Protein 6HLV (pdb70)

Sequence (168 aa):
SLPVIAAPSMWTRPQIKDFKEKIQQDADSVITVGRGEVVTVRVPTHEEGSYLFWEFATDNYDIGFGVYFEWTPLLDEIVPVYRRDCHEEVYAGSHQYPGRGVYLLKFDNSYSLWRSKSVYYRVYYTRPPPECINDALQAVDSQEVRDYCEKKGWIVNITSQVQTERNI

Nearest PDB structures (foldseek):
  6hlt-assembly2_C  TM=9.756E-01  e=1.408E-23  Homo sapiens
  6q68-assembly1_C  TM=9.833E-01  e=7.854E-23  Bos taurus
  6q67-assembly1_A  TM=9.758E-01  e=6.650E-23  Sus scrofa
  6hmv-assembly1_A  TM=9.798E-01  e=1.036E-22  Homo sapiens
  6hlw-assembly2_C  TM=9.815E-01  e=2.069E-21  Homo sapiens

InterPro domains:
  IPR000582 Acyl-CoA-binding protein, ACBP [PF00887] (85-165)
  IPR000582 Acyl-CoA-binding protein, ACBP [PS51228] (83-174)
  IPR009038 GOLD domain [PF13897] (397-527)
  IPR009038 GOLD domain [PS50866] (384-526)
  IPR014352 FERM/acyl-CoA-binding protein superfamily [G3DSA:1.20.80.10] (82-192)
  IPR022408 Acyl-CoA-binding protein, ACBP, conserved site [PS00880] (104-122)
  IPR035984 Acyl-CoA binding protein superfamily [SSF47027] (83-170)
  IPR036598 GOLD domain superfamily [SSF101576] (390-527)
  IPR052269 Golgi apparatus maintenance and PI4KB interaction protein [PTHR22973] (64-528)

Foldseek 3Di:
DDFDFDAKWKDWDQDPVVLCVVLVVPVVLKDKADALGKDKDKDAWDFAFKKKKKKKAWADAWWWKFKWWPPVVDIDGRGPTDIDHRNRTMMMIMTGHSGTTIMIIMTGNNVGHDDMIMMRMDMDMDD/DDVVVVVVVCVPPNDPVSVVVCVVVVNDDDCVVVDDDDDDD

Organism: Homo sapiens (NCBI:txid9606)

Solvent-accessible surface area: 8856 Å² total; per-residue (Å²): 167,157,82,145,64,44,90,35,28,107,30,60,16,99,67,23,84,93,8,26,113,105,9,93,146,61,77,109,6,42,25,77,0,13,144,20,31,27,2,2,0,52,0,45,67,17,99,128,26,9,22,0,0,4,1,4,0,1,56,114,83,22,0,2,5,0,0,53,0,42,74,117,161,137,91,46,109,10,2,76,52,157,126,44,63,0,48,112,68,0,56,3,0,1,2,60,3,20,5,143,0,25,0,6,2,44,2,27,0,62,82,9,123,190,130,59,9,38,0,13,4,9,0,3,40,3,180,113,78,38,70,77,15,15,102,42,1,72,90,90,16,26,48,125,37,0,46,110,7,72,164,116,22,64,2,33,56,2,9,88,114,25,123,85,68,119,80,166

Radius of gyration: 15.26 Å; Cα contacts (8 Å, |Δi|>4): 385; chains: 2; bounding box: 26×45×38 Å

B-factor: mean 51.98, std 13.62, range [27.15, 104.85]

Secondary structure (DSSP, 8-state):
-PPPPPPPEEEEES-HHHHHHHHTTSGGGEEEEPTT-EEEEEEEEE-TT-EEEEEEEESSS-EEEEEEEEE---EEEEEEEEEE-TTTSEEEEEEE--SSEEEEEEEE-TT-SS--EEEEEEEEEE-/--HHHHHHHHHHH--HHHHHHHHHTTSEEE-GGG-EEEEE-

Structure (mmCIF, N/CA/C/O backbone):
data_6HLV
#
_entry.id   6HLV
#
_cell.length_a   90.656
_cell.length_b   53.787
_cell.length_c   62.813
_cell.angle_alpha   90.00
_cell.angle_beta   107.64
_cell.angle_gamma   90.00
#
_symmetry.space_group_name_H-M   'C 1 2 1'
#
loop_
_entity.id
_entity.type
_entity.pdbx_description
1 polymer 'Golgi resident protein GCP60'
2 polymer '3A protein'
#
loop_
_atom_site.group_PDB
_atom_site.id
_atom_site.type_symbol
_atom_site.label_atom_id
_atom_site.label_alt_id
_atom_site.label_comp_id
_atom_site.label_asym_id
_atom_site.label_entity_id
_atom_site.label_seq_id
_atom_site.pdbx_PDB_ins_code
_atom_site.Cartn_x
_atom_site.Cartn_y
_atom_site.Cartn_z
_atom_site.occupancy
_atom_site.B_iso_or_equiv
_atom_site.auth_seq_id
_atom_site.auth_comp_id
_atom_site.auth_asym_id
_atom_site.auth_atom_id
_atom_site.pdbx_PDB_model_num
ATOM 1 N N . SER A 1 3 ? -23.629 -20.025 4.683 1.00 75.60 365 SER A N 1
ATOM 2 C CA . SER A 1 3 ? -24.172 -18.684 4.503 1.00 77.74 365 SER A CA 1
ATOM 3 C C . SER A 1 3 ? -23.062 -17.670 4.259 1.00 74.27 365 SER A C 1
ATOM 4 O O . SER A 1 3 ? -21.890 -17.951 4.510 1.00 81.59 365 SER A O 1
ATOM 7 N N . LEU A 1 4 ? -23.433 -16.492 3.766 1.00 67.23 366 LEU A N 1
ATOM 8 C CA . LEU A 1 4 ? -22.471 -15.413 3.582 1.00 69.01 366 LEU A CA 1
ATOM 9 C C . LEU A 1 4 ? -22.145 -14.790 4.935 1.00 74.82 366 LEU A C 1
ATOM 10 O O . LEU A 1 4 ? -22.991 -14.783 5.830 1.00 70.10 366 LEU A O 1
ATOM 15 N N . PRO A 1 5 ? -20.917 -14.266 5.091 1.00 76.80 367 PRO A N 1
ATOM 16 C CA . PRO A 1 5 ? -20.510 -13.672 6.370 1.00 74.82 367 PRO A CA 1
ATOM 17 C C . PRO A 1 5 ? -21.450 -12.576 6.855 1.00 82.22 367 PRO A C 1
ATOM 18 O O . PRO A 1 5 ? -21.799 -11.682 6.084 1.00 82.21 367 PRO A O 1
ATOM 22 N N . VAL A 1 6 ? -21.860 -12.653 8.116 1.00 89.00 368 VAL A N 1
ATOM 23 C CA . VAL A 1 6 ? -22.579 -11.550 8.736 1.00 87.41 368 VAL A CA 1
ATOM 24 C C . VAL A 1 6 ? -21.566 -10.479 9.109 1.00 81.64 368 VAL A C 1
ATOM 25 O O . VAL A 1 6 ? -20.549 -10.763 9.742 1.00 78.61 3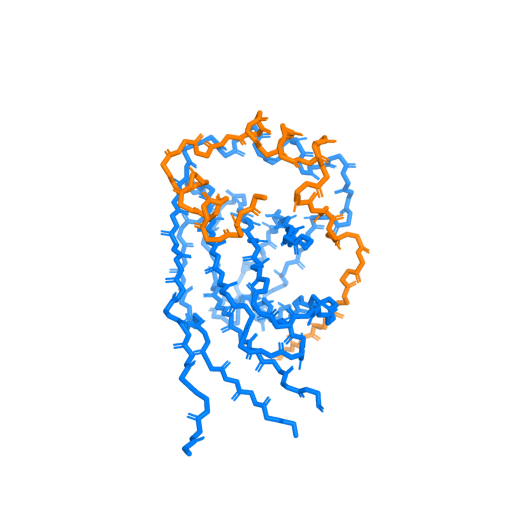68 VAL A O 1
ATOM 29 N N . ILE A 1 7 ? -21.841 -9.251 8.687 1.00 76.15 369 ILE A N 1
ATOM 30 C CA . ILE A 1 7 ? -20.951 -8.130 8.943 1.00 60.35 369 ILE A CA 1
ATOM 31 C C . ILE A 1 7 ? -21.461 -7.341 10.139 1.00 57.20 369 ILE A C 1
ATOM 32 O O . ILE A 1 7 ? -22.659 -7.095 10.267 1.00 59.94 369 ILE A O 1
ATOM 37 N N . ALA A 1 8 ? -20.543 -6.961 11.020 1.00 53.09 370 ALA A N 1
ATOM 38 C CA . ALA A 1 8 ? -20.902 -6.260 12.245 1.00 47.77 370 ALA A CA 1
ATOM 39 C C . ALA A 1 8 ? -21.306 -4.822 11.951 1.00 46.68 370 ALA A C 1
ATOM 40 O O . ALA A 1 8 ? -20.777 -4.194 11.037 1.00 47.74 370 ALA A O 1
ATOM 42 N N . ALA A 1 9 ? -22.250 -4.308 12.729 1.00 47.26 371 ALA A N 1
ATOM 43 C CA . ALA A 1 9 ? -22.663 -2.919 12.603 1.00 50.18 371 ALA A CA 1
ATOM 44 C C . ALA A 1 9 ? -21.534 -2.005 13.068 1.00 52.86 371 ALA A C 1
ATOM 45 O O . ALA A 1 9 ? -20.901 -2.274 14.087 1.00 50.48 371 ALA A O 1
ATOM 47 N N . PRO A 1 10 ? -21.272 -0.920 12.323 1.00 56.37 372 PRO A N 1
ATOM 48 C CA . PRO A 1 10 ? -20.205 -0.014 12.753 1.00 45.54 372 PRO A CA 1
ATOM 49 C C . PRO A 1 10 ? -20.613 0.829 13.953 1.00 53.44 372 PRO A C 1
ATOM 50 O O . PRO A 1 10 ? -21.806 0.994 14.211 1.00 53.45 372 PRO A O 1
ATOM 54 N N . SER A 1 11 ? -19.626 1.348 14.675 1.00 48.15 373 SER A N 1
ATOM 55 C CA . SER A 1 11 ? -19.872 2.286 15.760 1.00 42.83 373 SER A CA 1
ATOM 56 C C . SER A 1 11 ? -19.382 3.657 15.334 1.00 38.91 373 SER A C 1
ATOM 57 O O . SER A 1 11 ? -18.406 3.771 14.597 1.00 49.71 373 SER A O 1
ATOM 60 N N . MET A 1 12 ? -20.073 4.693 15.790 1.00 42.61 374 MET A N 1
ATOM 61 C CA . MET A 1 12 ? -19.731 6.066 15.448 1.00 47.02 374 MET A CA 1
ATOM 62 C C . MET A 1 12 ? -19.964 6.959 16.652 1.00 43.05 374 MET A C 1
ATOM 63 O O . MET A 1 12 ? -20.941 6.787 17.381 1.00 45.58 374 MET A O 1
ATOM 68 N N . TRP A 1 13 ? -19.064 7.910 16.864 1.00 37.18 375 TRP A N 1
ATOM 69 C CA . TRP A 1 13 ? -19.223 8.862 17.947 1.00 35.77 375 TRP A CA 1
ATOM 70 C C . TRP A 1 13 ? -18.422 10.122 17.669 1.00 42.13 375 TRP A C 1
ATOM 71 O O . TRP A 1 13 ? -17.553 10.137 16.799 1.00 45.56 375 TRP A O 1
ATOM 82 N N . THR A 1 14 ? -18.751 11.181 18.400 1.00 44.72 376 THR A N 1
ATOM 83 C CA . THR A 1 14 ? -18.026 12.441 18.334 1.00 42.40 376 THR A CA 1
ATOM 84 C C . THR A 1 14 ? -17.395 12.754 19.683 1.00 49.80 376 THR A C 1
ATOM 85 O O . THR A 1 14 ? -17.780 12.196 20.711 1.00 56.06 376 THR A O 1
ATOM 89 N N . ARG A 1 15 ? -16.410 13.635 19.674 1.00 53.29 377 ARG A N 1
ATOM 90 C CA . ARG A 1 15 ? -15.905 14.203 20.909 1.00 56.65 377 ARG A CA 1
ATOM 91 C C . ARG A 1 15 ? -15.543 15.652 20.651 1.00 59.85 377 ARG A C 1
ATOM 92 O O . ARG A 1 15 ? -15.090 15.996 19.567 1.00 63.70 377 ARG A O 1
ATOM 100 N N . PRO A 1 16 ? -15.754 16.509 21.656 1.00 59.78 378 PRO A N 1
ATOM 101 C CA . PRO A 1 16 ? -15.852 17.958 21.458 1.00 56.91 378 PRO A CA 1
ATOM 102 C C . PRO A 1 16 ? -14.561 18.701 21.127 1.00 59.40 378 PRO A C 1
ATOM 103 O O . PRO A 1 16 ? -14.675 19.799 20.585 1.00 59.35 378 PRO A O 1
ATOM 107 N N . GLN A 1 17 ? -13.378 18.161 21.411 1.00 64.95 379 GLN A N 1
ATOM 108 C CA . GLN A 1 17 ? -12.187 18.984 21.231 1.00 63.20 379 GLN A CA 1
ATOM 109 C C . GLN A 1 17 ? -11.628 18.792 19.828 1.00 62.79 379 GLN A C 1
ATOM 110 O O . GLN A 1 17 ? -10.916 17.833 19.534 1.00 65.92 379 GLN A O 1
ATOM 116 N N . ILE A 1 18 ? -11.949 19.757 18.973 1.00 55.60 380 ILE A N 1
ATOM 117 C CA . ILE A 1 18 ? -11.491 19.772 17.592 1.00 55.83 380 ILE A CA 1
ATOM 118 C C . ILE A 1 18 ? -10.148 20.479 17.441 1.00 57.23 380 ILE A C 1
ATOM 119 O O . ILE A 1 18 ? -9.275 20.022 16.704 1.00 60.63 380 ILE A O 1
ATOM 124 N N . LYS A 1 19 ? -9.997 21.601 18.139 1.00 61.73 381 LYS A N 1
ATOM 125 C CA . LYS A 1 19 ? -8.793 22.417 18.040 1.00 60.94 381 LYS A CA 1
ATOM 126 C C . LYS A 1 19 ? -7.561 21.620 18.442 1.00 63.41 381 LYS A C 1
ATOM 127 O O . LYS A 1 19 ? -6.519 21.694 17.793 1.00 66.49 381 LYS A O 1
ATOM 130 N N . ASP A 1 20 ? -7.694 20.852 19.517 1.00 66.87 382 ASP A N 1
ATOM 131 C CA . ASP A 1 20 ? -6.595 20.042 20.020 1.00 65.18 382 ASP A CA 1
ATOM 132 C C . ASP A 1 20 ? -6.273 18.912 19.052 1.00 54.81 382 ASP A C 1
ATOM 133 O O . ASP A 1 20 ? -5.111 18.567 18.849 1.00 54.30 382 ASP A O 1
ATOM 138 N N . PHE A 1 21 ? -7.312 18.336 18.458 1.00 61.71 383 PHE A N 1
ATOM 139 C CA . PHE A 1 21 ? -7.137 17.264 17.488 1.00 53.30 383 PHE A CA 1
ATOM 140 C C . PHE A 1 21 ? -6.337 17.759 16.288 1.00 52.97 383 PHE A C 1
ATOM 141 O O . PHE A 1 21 ? -5.325 17.168 15.925 1.00 49.19 383 PHE A O 1
ATOM 149 N N . LYS A 1 22 ? -6.788 18.857 15.690 1.00 53.56 384 LYS A N 1
ATOM 150 C CA . LYS A 1 22 ? -6.141 19.411 14.505 1.00 54.69 384 LYS A CA 1
ATOM 151 C C . LYS A 1 22 ? -4.668 19.723 14.750 1.00 58.85 384 LYS A C 1
ATOM 152 O O . LYS A 1 22 ? -3.804 19.314 13.976 1.00 60.93 384 LYS A O 1
ATOM 158 N N . GLU A 1 23 ? -4.389 20.444 15.830 1.00 60.04 385 GLU A N 1
ATOM 159 C CA . GLU A 1 23 ? -3.023 20.839 16.151 1.00 64.04 385 GLU A CA 1
ATOM 160 C C . GLU A 1 23 ? -2.145 19.616 16.383 1.00 56.95 385 GLU A C 1
ATOM 161 O O . GLU A 1 23 ? -0.946 19.640 16.109 1.00 59.88 385 GLU A O 1
ATOM 167 N N . LYS A 1 24 ? -2.754 18.545 16.880 1.00 54.29 386 LYS A N 1
ATOM 168 C CA . LYS A 1 24 ? -2.051 17.286 17.094 1.00 50.01 386 LYS A CA 1
ATOM 169 C C . LYS A 1 24 ? -1.805 16.576 15.766 1.00 59.40 386 LYS A C 1
ATOM 170 O O . LYS A 1 24 ? -0.735 16.014 15.540 1.00 56.92 386 LYS A O 1
ATOM 176 N N . ILE A 1 25 ? -2.805 16.599 14.893 1.00 57.78 387 ILE A N 1
ATOM 177 C CA . ILE A 1 25 ? -2.707 15.934 13.599 1.00 53.35 387 ILE A CA 1
ATOM 178 C C . ILE A 1 25 ? -1.806 16.726 12.652 1.00 55.67 387 ILE A C 1
ATOM 179 O O . ILE A 1 25 ? -1.129 16.147 11.803 1.00 53.42 387 ILE A O 1
ATOM 184 N N . GLN A 1 26 ? -1.788 18.046 12.816 1.00 57.23 388 GLN A N 1
ATOM 185 C CA . GLN A 1 26 ? -0.979 18.926 11.972 1.00 57.08 388 GLN A CA 1
ATOM 186 C C . GLN A 1 26 ? 0.508 18.584 11.997 1.00 64.95 388 GLN A C 1
ATOM 187 O O . GLN A 1 26 ? 1.245 18.951 11.082 1.00 67.56 388 GLN A O 1
ATOM 193 N N . GLN A 1 27 ? 0.949 17.898 13.048 1.00 74.44 389 GLN A N 1
ATOM 194 C CA . GLN A 1 27 ? 2.355 17.536 13.186 1.00 73.27 389 GLN A CA 1
ATOM 195 C C . GLN A 1 27 ? 2.811 16.716 11.985 1.00 73.67 389 GLN A C 1
ATOM 196 O O . GLN A 1 27 ? 3.812 17.041 11.348 1.00 77.71 389 GLN A O 1
ATOM 202 N N . ASP A 1 28 ? 2.068 15.657 11.679 1.00 75.62 390 ASP A N 1
ATOM 203 C CA . ASP A 1 28 ? 2.297 14.901 10.455 1.00 70.98 390 ASP A CA 1
ATOM 204 C C . ASP A 1 28 ? 1.524 15.570 9.327 1.00 80.31 390 ASP A C 1
ATOM 205 O O . ASP A 1 28 ? 0.295 15.630 9.355 1.00 74.60 390 ASP A O 1
ATOM 210 N N . ALA A 1 29 ? 2.249 16.069 8.332 1.00 82.30 391 ALA A N 1
ATOM 211 C CA . ALA A 1 29 ? 1.642 16.842 7.254 1.00 74.72 391 ALA A CA 1
ATOM 212 C C . ALA A 1 29 ? 0.841 15.952 6.311 1.00 71.10 391 ALA A C 1
ATOM 213 O O . ALA A 1 29 ? -0.076 16.419 5.636 1.00 70.85 391 ALA A O 1
ATOM 215 N N . ASP A 1 30 ? 1.191 14.671 6.271 1.00 65.68 392 ASP A N 1
ATOM 216 C CA . ASP A 1 30 ? 0.521 13.718 5.397 1.00 55.20 392 ASP A CA 1
ATOM 217 C C . ASP A 1 30 ? -0.817 13.264 5.978 1.00 55.29 392 ASP A C 1
ATOM 218 O O . ASP A 1 30 ? -1.616 12.630 5.289 1.00 62.20 392 ASP A O 1
ATOM 223 N N . SER A 1 31 ? -1.056 13.591 7.244 1.00 60.15 393 SER A N 1
ATOM 224 C CA . SER A 1 31 ? -2.328 13.284 7.887 1.00 50.48 393 SER A CA 1
ATOM 225 C C . SER A 1 31 ? -3.351 14.380 7.607 1.00 43.46 393 SER A C 1
ATOM 226 O O . SER A 1 31 ? -4.486 14.312 8.076 1.00 47.78 393 SER A O 1
ATOM 229 N N . VAL A 1 32 ? -2.937 15.391 6.848 1.00 42.03 394 VAL A N 1
ATOM 230 C CA . VAL A 1 32 ? -3.821 16.483 6.461 1.00 41.07 394 VAL A CA 1
ATOM 231 C C . VAL A 1 32 ? -3.868 16.581 4.942 1.00 51.93 394 VAL A C 1
ATOM 232 O O . VAL A 1 32 ? -2.840 16.780 4.295 1.00 54.08 394 VAL A O 1
ATOM 236 N N . ILE A 1 33 ? -5.065 16.434 4.380 1.00 41.36 395 ILE A N 1
ATOM 237 C CA . ILE A 1 33 ? -5.238 16.430 2.931 1.00 47.52 395 ILE A CA 1
ATOM 238 C C . ILE A 1 33 ? -6.330 17.397 2.484 1.00 44.17 395 ILE A C 1
ATOM 239 O O . ILE A 1 33 ? -7.347 17.567 3.157 1.00 37.70 395 ILE A O 1
ATOM 244 N N . THR A 1 34 ? -6.097 18.036 1.342 1.00 41.38 396 THR A N 1
ATOM 245 C CA . THR A 1 34 ? -7.071 18.940 0.749 1.00 38.36 396 THR A CA 1
ATOM 246 C C . THR A 1 34 ? -7.908 18.204 -0.286 1.00 43.62 396 THR A C 1
ATOM 247 O O . THR A 1 34 ? -7.367 17.627 -1.229 1.00 53.57 396 THR A O 1
ATOM 251 N N . VAL A 1 35 ? -9.225 18.222 -0.104 1.00 44.10 397 VAL A N 1
ATOM 252 C CA . VAL A 1 35 ? -10.144 17.640 -1.075 1.00 32.99 397 VAL A CA 1
ATOM 253 C C . VAL A 1 35 ? -10.692 18.747 -1.964 1.00 35.75 397 VAL A C 1
ATOM 254 O O . VAL A 1 35 ? -11.352 19.668 -1.485 1.00 40.76 397 VAL A O 1
ATOM 258 N N . GLY A 1 36 ? -10.412 18.656 -3.260 1.00 42.20 398 GLY A N 1
ATOM 259 C CA . GLY A 1 36 ? -10.800 19.693 -4.197 1.00 32.98 398 GLY A CA 1
ATOM 260 C C . GLY A 1 36 ? -12.297 19.789 -4.416 1.00 39.61 398 GLY A C 1
ATOM 261 O O . GLY A 1 36 ? -13.069 18.953 -3.943 1.00 40.59 398 GLY A O 1
ATOM 262 N N . ARG A 1 37 ? -12.708 20.824 -5.138 1.00 39.20 399 ARG A N 1
ATOM 263 C CA . ARG A 1 37 ? -14.108 20.988 -5.501 1.00 37.09 399 ARG A CA 1
ATOM 264 C C . ARG A 1 37 ? -14.523 19.815 -6.377 1.00 39.67 399 ARG A C 1
ATOM 265 O O . ARG A 1 37 ? -13.865 19.517 -7.372 1.00 49.14 399 ARG A O 1
ATOM 273 N N . GLY A 1 38 ? -15.605 19.143 -6.004 1.00 41.76 400 GLY A N 1
ATOM 274 C CA . GLY A 1 38 ? -16.134 18.057 -6.808 1.00 35.16 400 GLY A CA 1
ATOM 275 C C . GLY A 1 38 ? -15.300 16.789 -6.760 1.00 41.66 400 GLY A C 1
ATOM 276 O O . GLY A 1 38 ? -15.510 15.877 -7.560 1.00 42.74 400 GLY A O 1
ATOM 277 N N . GLU A 1 39 ? -14.368 16.723 -5.813 1.00 44.94 401 GLU A N 1
ATOM 278 C CA . GLU A 1 39 ? -13.428 15.607 -5.722 1.00 38.78 401 GLU A CA 1
ATOM 279 C C . GLU A 1 39 ? -13.807 14.597 -4.648 1.00 41.77 401 GLU A C 1
ATOM 280 O O . GLU A 1 39 ? -14.395 14.948 -3.625 1.00 40.65 401 GLU A O 1
ATOM 286 N N . VAL A 1 40 ? -13.483 13.335 -4.910 1.00 42.83 402 VAL A N 1
ATOM 287 C CA . VAL A 1 40 ? -13.570 12.280 -3.909 1.00 35.74 402 VAL A CA 1
ATOM 288 C C . VAL A 1 40 ? -12.189 11.682 -3.672 1.00 40.20 402 VAL A C 1
ATOM 289 O O . VAL A 1 40 ? -11.579 11.136 -4.589 1.00 52.38 402 VAL A O 1
ATOM 293 N N . VAL A 1 41 ? -11.700 11.798 -2.441 1.00 41.33 403 VAL A N 1
ATOM 294 C CA . VAL A 1 41 ? -10.434 11.188 -2.050 1.00 39.15 403 VAL A CA 1
ATOM 295 C C . VAL A 1 41 ? -10.701 9.925 -1.241 1.00 34.88 403 VAL A C 1
ATOM 296 O O . VAL A 1 41 ? -11.398 9.965 -0.227 1.00 35.24 403 VAL A O 1
ATOM 300 N N . THR A 1 42 ? -10.147 8.809 -1.702 1.00 37.98 404 THR A N 1
ATOM 301 C CA . THR A 1 42 ? -10.327 7.524 -1.038 1.00 39.23 404 THR A CA 1
ATOM 302 C C . THR A 1 42 ? -9.048 7.116 -0.319 1.00 39.53 404 THR A C 1
ATOM 303 O O . THR A 1 42 ? -7.997 6.970 -0.940 1.00 36.57 404 THR A O 1
ATOM 307 N N . VAL A 1 43 ? -9.147 6.940 0.996 1.00 47.66 405 VAL A N 1
ATOM 308 C CA . VAL A 1 43 ? -8.020 6.489 1.805 1.00 35.74 405 VAL A CA 1
ATOM 309 C C . VAL A 1 43 ? -8.091 4.980 1.994 1.00 34.38 405 VAL A C 1
ATOM 310 O O . VAL A 1 43 ? -9.052 4.465 2.562 1.00 38.83 405 VAL A O 1
ATOM 314 N N . ARG A 1 44 ? -7.068 4.278 1.516 1.00 34.85 406 ARG A N 1
ATOM 315 C CA . ARG A 1 44 ? -7.038 2.822 1.574 1.00 36.38 406 ARG A CA 1
ATOM 316 C C . ARG A 1 44 ? -6.161 2.349 2.727 1.00 44.59 406 ARG A C 1
ATOM 317 O O . ARG A 1 44 ? -4.944 2.534 2.714 1.00 42.18 406 ARG A O 1
ATOM 325 N N . VAL A 1 45 ? -6.792 1.741 3.724 1.00 47.87 407 VAL A N 1
ATOM 326 C CA . VAL A 1 45 ? -6.082 1.232 4.887 1.00 42.63 407 VAL A CA 1
ATOM 327 C C . VAL A 1 45 ? -5.529 -0.159 4.583 1.00 52.12 407 VAL A C 1
ATOM 328 O O . VAL A 1 45 ? -6.258 -1.007 4.071 1.00 49.64 407 VAL A O 1
ATOM 332 N N . PRO A 1 46 ? -4.244 -0.404 4.900 1.00 56.48 408 PRO A N 1
ATOM 333 C CA . PRO A 1 46 ? -3.648 -1.710 4.585 1.00 56.99 408 PRO A CA 1
ATOM 334 C C . PRO A 1 46 ? -4.418 -2.881 5.190 1.00 59.44 408 PRO A C 1
ATOM 335 O O . PRO A 1 46 ? -5.067 -2.727 6.224 1.00 56.52 408 PRO A O 1
ATOM 339 N N . THR A 1 47 ? -4.341 -4.037 4.537 1.00 72.87 409 THR A N 1
ATOM 340 C CA . THR A 1 47 ? -5.079 -5.219 4.968 1.00 77.90 409 THR A CA 1
ATOM 341 C C . THR A 1 47 ? -4.654 -5.651 6.364 1.00 70.32 409 THR A C 1
ATOM 342 O O . THR A 1 47 ? -3.486 -5.526 6.730 1.00 64.88 409 THR A O 1
ATOM 346 N N . HIS A 1 48 ? -5.607 -6.155 7.141 1.00 71.76 410 HIS A N 1
ATOM 347 C CA . HIS A 1 48 ? -5.307 -6.698 8.459 1.00 89.11 410 HIS A CA 1
ATOM 348 C C . HIS A 1 48 ? -6.117 -7.974 8.686 1.00 92.56 410 HIS A C 1
ATOM 349 O O . HIS A 1 48 ? -6.940 -8.350 7.852 1.00 83.73 410 HIS A O 1
ATOM 356 N N . GLU A 1 49 ? -5.884 -8.633 9.818 1.00 91.92 411 GLU A N 1
ATOM 357 C CA . GLU A 1 49 ? -6.504 -9.920 10.108 1.00 90.98 411 GLU A CA 1
ATOM 358 C C . GLU A 1 49 ? -7.946 -9.789 10.592 1.00 85.36 411 GLU A C 1
ATOM 359 O O . GLU A 1 49 ? -8.341 -8.761 11.144 1.00 74.71 411 GLU A O 1
ATOM 365 N N . GLU A 1 50 ? -8.721 -10.847 10.374 1.00 84.32 412 GLU A N 1
ATOM 366 C CA . GLU A 1 50 ? -10.112 -10.908 10.811 1.00 74.99 412 GLU A CA 1
ATOM 367 C C . GLU A 1 50 ? -10.238 -10.771 12.323 1.00 79.01 412 GLU A C 1
ATOM 368 O O . GLU A 1 50 ? -9.354 -11.188 13.071 1.00 81.21 412 GLU A O 1
ATOM 374 N N . GLY A 1 51 ? -11.347 -10.187 12.765 1.00 65.82 413 GLY A N 1
ATOM 375 C CA . GLY A 1 51 ? -11.646 -10.083 14.180 1.00 70.69 413 GLY A CA 1
ATOM 376 C C . GLY A 1 51 ? -11.086 -8.822 14.805 1.00 80.50 413 GLY A C 1
ATOM 377 O O . GLY A 1 51 ? -11.542 -8.394 15.865 1.00 77.38 413 GLY A O 1
ATOM 378 N N . SER A 1 52 ? -10.102 -8.218 14.147 1.00 75.34 414 SER A N 1
ATOM 379 C CA . SER A 1 52 ? -9.513 -6.985 14.643 1.00 59.38 414 SER A CA 1
ATOM 380 C C . SER A 1 52 ? -10.507 -5.852 14.462 1.00 60.21 414 SER A C 1
ATOM 381 O O . SER A 1 52 ? -11.607 -6.059 13.952 1.00 61.16 414 SER A O 1
ATOM 384 N N . TYR A 1 53 ? -10.113 -4.656 14.880 1.00 53.81 415 TYR A N 1
ATOM 385 C CA . TYR A 1 53 ? -10.951 -3.476 14.734 1.00 55.73 415 TYR A CA 1
ATOM 386 C C . TYR A 1 53 ? -10.180 -2.367 14.045 1.00 54.44 415 TYR A C 1
ATOM 387 O O . TYR A 1 53 ? -8.997 -2.174 14.309 1.00 50.07 415 TYR A O 1
ATOM 396 N N . LEU A 1 54 ? -10.853 -1.656 13.148 1.00 59.37 416 LEU A N 1
ATOM 397 C CA . LEU A 1 54 ? -10.314 -0.425 12.592 1.00 50.07 416 LEU A CA 1
ATOM 398 C C . LEU A 1 54 ? -10.917 0.741 13.350 1.00 48.20 416 LEU A C 1
ATOM 399 O O . LEU A 1 54 ? -12.118 0.759 13.604 1.00 48.12 416 LEU A O 1
ATOM 404 N N . PHE A 1 55 ? -10.076 1.699 13.721 1.00 43.68 417 PHE A N 1
ATOM 405 C CA . PHE A 1 55 ? -10.538 2.945 14.315 1.00 39.19 417 PHE A CA 1
ATOM 406 C C . PHE A 1 55 ? -10.165 4.085 13.390 1.00 36.90 417 PHE A C 1
ATOM 407 O O . PHE A 1 55 ? -9.061 4.113 12.852 1.00 40.42 417 PHE A O 1
ATOM 415 N N . TRP A 1 56 ? -11.099 5.009 13.195 1.00 32.09 418 TRP A N 1
ATOM 416 C CA . TRP A 1 56 ? -10.855 6.191 12.384 1.00 27.92 418 TRP A CA 1
ATOM 417 C C . TRP A 1 56 ? -11.288 7.436 13.135 1.00 31.42 418 TRP A C 1
ATOM 418 O O . TRP A 1 56 ? -12.211 7.396 13.946 1.00 36.76 418 TRP A O 1
ATOM 429 N N . GLU A 1 57 ? -10.599 8.537 12.864 1.00 37.93 419 GLU A 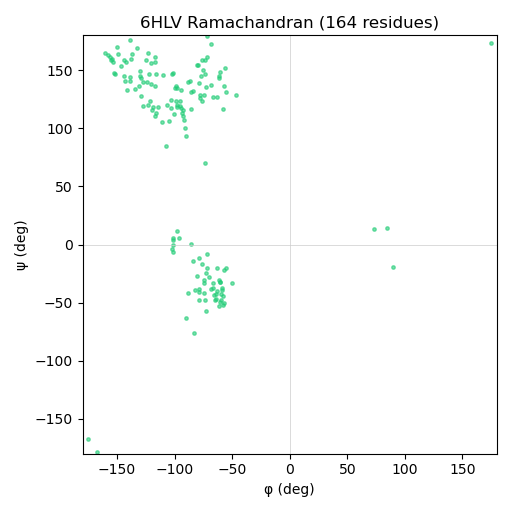N 1
ATOM 430 C CA . GLU A 1 57 ? -10.981 9.844 13.374 1.00 35.82 419 GLU A CA 1
ATOM 431 C C . GLU A 1 57 ? -10.790 10.845 12.252 1.00 33.92 419 GLU A C 1
ATOM 432 O O . GLU A 1 57 ? -9.856 10.712 11.463 1.00 39.94 419 GLU A O 1
ATOM 438 N N . PHE A 1 58 ? -11.663 11.841 12.161 1.00 27.97 420 PHE A N 1
ATOM 439 C CA . PHE A 1 58 ? -11.454 12.896 11.181 1.00 27.15 420 PHE A CA 1
ATOM 440 C C . PHE A 1 58 ? -12.135 14.203 11.556 1.00 30.02 420 PHE A C 1
ATOM 441 O O . PHE A 1 58 ? -13.065 14.233 12.359 1.00 34.31 420 PHE A O 1
ATOM 449 N N . ALA A 1 59 ? -11.644 15.284 10.963 1.00 34.46 421 ALA A N 1
ATOM 450 C CA . ALA A 1 59 ? -12.190 16.613 11.184 1.00 39.54 421 ALA A CA 1
ATOM 451 C C . ALA A 1 59 ? -11.859 17.500 9.990 1.00 35.18 421 ALA A C 1
ATOM 452 O O . ALA A 1 59 ? -10.963 17.185 9.210 1.00 39.30 421 ALA A O 1
ATOM 454 N N . THR A 1 60 ? -12.592 18.601 9.849 1.00 41.71 422 THR A N 1
ATOM 455 C CA . THR A 1 60 ? -12.328 19.582 8.798 1.00 39.50 422 THR A CA 1
ATOM 456 C C . THR A 1 60 ? -12.319 20.980 9.395 1.00 40.38 422 THR A C 1
ATOM 457 O O . THR A 1 60 ? -12.695 21.165 10.549 1.00 50.93 422 THR A O 1
ATOM 461 N N . ASP A 1 61 ? -11.876 21.963 8.621 1.00 43.74 423 ASP A N 1
ATOM 462 C CA . ASP A 1 61 ? -11.743 23.312 9.150 1.00 52.20 423 ASP A CA 1
ATOM 463 C C . ASP A 1 61 ? -13.050 24.098 9.135 1.00 53.03 423 ASP A C 1
ATOM 464 O O . ASP A 1 61 ? -13.675 24.282 10.178 1.00 63.46 423 ASP A O 1
ATOM 469 N N . ASN A 1 62 ? -13.449 24.571 7.959 1.00 48.19 424 ASN A N 1
ATOM 470 C CA . ASN A 1 62 ? -14.588 25.481 7.855 1.00 52.71 424 ASN A CA 1
ATOM 471 C C . ASN A 1 62 ? -15.917 24.880 7.402 1.00 55.42 424 ASN A C 1
ATOM 472 O O . ASN A 1 62 ? -16.937 25.567 7.426 1.00 55.64 424 ASN A O 1
ATOM 477 N N . TYR A 1 63 ? -15.925 23.608 7.014 1.00 54.96 425 TYR A N 1
ATOM 478 C CA . TYR A 1 63 ? -17.102 23.041 6.356 1.00 49.12 425 TYR A CA 1
ATOM 479 C C . TYR A 1 63 ? -17.299 21.557 6.621 1.00 48.37 425 TYR A C 1
ATOM 480 O O . TYR A 1 63 ? -16.391 20.861 7.072 1.00 44.12 425 TYR A O 1
ATOM 489 N N . ASP A 1 64 ? -18.511 21.094 6.331 1.00 41.47 426 ASP A N 1
ATOM 490 C CA . ASP A 1 64 ? -18.841 19.678 6.346 1.00 38.57 426 ASP A CA 1
ATOM 491 C C . ASP A 1 64 ? -18.187 18.976 5.162 1.00 45.16 426 ASP A C 1
ATOM 492 O O . ASP A 1 64 ? -17.775 19.625 4.201 1.00 42.72 426 ASP A O 1
ATOM 497 N N . ILE A 1 65 ? -18.072 17.655 5.245 1.00 44.05 427 ILE A N 1
ATOM 498 C CA . ILE A 1 65 ? -17.688 16.855 4.091 1.00 39.65 427 ILE A CA 1
ATOM 499 C C . ILE A 1 65 ? -18.381 15.499 4.151 1.00 35.34 427 ILE A C 1
ATOM 500 O O . ILE A 1 65 ? -18.747 15.029 5.226 1.00 39.34 427 ILE A O 1
ATOM 505 N N . GLY A 1 66 ? -18.577 14.887 2.989 1.00 39.66 428 GLY A N 1
ATOM 506 C CA . GLY A 1 66 ? -19.185 13.573 2.914 1.00 38.59 428 GLY A CA 1
ATOM 507 C C . GLY A 1 66 ? -18.226 12.505 3.396 1.00 36.50 428 GLY A C 1
ATOM 508 O O . GLY A 1 66 ? -17.050 12.523 3.038 1.00 38.75 428 GLY A O 1
ATOM 509 N N . PHE A 1 67 ? -18.724 11.578 4.210 1.00 39.64 429 PHE A N 1
ATOM 510 C CA . PHE A 1 67 ? -17.894 10.491 4.717 1.00 29.56 429 PHE A CA 1
ATOM 511 C C . PHE A 1 67 ? -18.631 9.162 4.776 1.00 33.54 429 PHE A C 1
ATOM 512 O O . PHE A 1 67 ? -19.756 9.079 5.268 1.00 35.39 429 PHE A O 1
ATOM 520 N N . GLY A 1 68 ? -17.969 8.122 4.279 1.00 28.14 430 GLY A N 1
ATOM 521 C CA . GLY A 1 68 ? -18.484 6.769 4.348 1.00 32.43 430 GLY A CA 1
ATOM 522 C C . GLY A 1 68 ? -17.344 5.773 4.409 1.00 29.29 430 GLY A C 1
ATOM 523 O O . GLY A 1 68 ? -16.185 6.137 4.218 1.00 31.90 430 GLY A O 1
ATOM 524 N N . VAL A 1 69 ? -17.672 4.513 4.675 1.00 34.04 431 VAL A N 1
ATOM 525 C CA . VAL A 1 69 ? -16.666 3.464 4.762 1.00 32.69 431 VAL A CA 1
ATOM 526 C C . VAL A 1 69 ? -17.114 2.224 4.000 1.00 35.20 431 VAL A C 1
ATOM 527 O O . VAL A 1 69 ? -18.257 1.784 4.123 1.00 38.45 431 VAL A O 1
ATOM 531 N N . TYR A 1 70 ? -16.201 1.678 3.203 1.00 44.41 432 TYR A N 1
ATOM 532 C CA . TYR A 1 70 ? -16.432 0.429 2.489 1.00 38.85 432 TYR A CA 1
ATOM 533 C C . TYR A 1 70 ? -15.322 -0.561 2.829 1.00 38.07 432 TYR A C 1
ATOM 534 O O . TYR A 1 70 ? -14.247 -0.161 3.269 1.00 39.93 432 TYR A O 1
ATOM 543 N N . PHE A 1 71 ? -15.591 -1.848 2.634 1.00 44.41 433 PHE A N 1
ATOM 544 C CA . PHE A 1 71 ? -14.590 -2.888 2.856 1.00 49.90 433 PHE A CA 1
ATOM 545 C C . PHE A 1 71 ? -14.361 -3.686 1.579 1.00 44.05 433 PHE A C 1
ATOM 546 O O . PHE A 1 71 ? -15.297 -4.249 1.017 1.00 49.09 433 PHE A O 1
ATOM 554 N N . GLU A 1 72 ? -13.110 -3.725 1.128 1.00 46.94 434 GLU A N 1
ATOM 555 C CA . GLU A 1 72 ? -12.742 -4.444 -0.087 1.00 45.60 434 GLU A CA 1
ATOM 556 C C . GLU A 1 72 ? -12.066 -5.770 0.249 1.00 53.98 434 GLU A C 1
ATOM 557 O O . GLU A 1 72 ? -10.999 -5.796 0.859 1.00 56.15 434 GLU A O 1
ATOM 563 N N . TRP A 1 73 ? -12.695 -6.869 -0.157 1.00 63.37 435 TRP A N 1
ATOM 564 C CA . TRP A 1 73 ? -12.178 -8.203 0.131 1.00 68.05 435 TRP A CA 1
ATOM 565 C C . TRP A 1 73 ? -11.007 -8.557 -0.780 1.00 62.26 435 TRP A C 1
ATOM 566 O O . TRP A 1 73 ? -10.978 -8.168 -1.947 1.00 61.80 435 TRP A O 1
ATOM 577 N N . THR A 1 74 ? -10.047 -9.301 -0.240 1.00 71.86 436 THR A N 1
ATOM 578 C CA . THR A 1 74 ? -8.882 -9.728 -1.007 1.00 79.22 436 THR A CA 1
ATOM 579 C C . THR A 1 74 ? -9.244 -10.833 -1.993 1.00 80.49 436 THR A C 1
ATOM 580 O O . THR A 1 74 ? -8.851 -11.986 -1.817 1.00 69.95 436 THR A O 1
ATOM 584 N N . PRO A 1 112 ? -13.674 -7.660 -7.696 1.00 73.13 474 PRO A N 1
ATOM 585 C CA . PRO A 1 112 ? -13.471 -6.683 -6.622 1.00 59.14 474 PRO A CA 1
ATOM 586 C C . PRO A 1 112 ? -14.735 -6.468 -5.791 1.00 60.19 474 PRO A C 1
ATOM 587 O O . PRO A 1 112 ? -15.495 -5.534 -6.049 1.00 56.53 474 PRO A O 1
ATOM 591 N N . LEU A 1 113 ? -14.954 -7.330 -4.803 1.00 54.64 475 LEU A N 1
ATOM 592 C CA . LEU A 1 113 ? -16.148 -7.255 -3.969 1.00 54.31 475 LEU A CA 1
ATOM 593 C C . LEU A 1 113 ? -16.037 -6.157 -2.923 1.00 50.10 475 LEU A C 1
ATOM 594 O O . LEU A 1 113 ? -15.078 -6.119 -2.154 1.00 51.41 475 LEU A O 1
ATOM 599 N N . LEU A 1 114 ? -17.032 -5.275 -2.897 1.00 52.31 476 LEU A N 1
ATOM 600 C CA . LEU A 1 114 ? -17.109 -4.219 -1.896 1.00 41.14 476 LEU A CA 1
ATOM 601 C C . LEU A 1 114 ? -18.342 -4.397 -1.022 1.00 42.35 476 LEU A C 1
ATOM 602 O O . LEU A 1 114 ? -19.377 -4.876 -1.482 1.00 44.54 476 LEU A O 1
ATOM 607 N N . ASP A 1 115 ? -18.215 -4.011 0.242 1.00 46.38 477 ASP A N 1
ATOM 608 C CA . ASP A 1 115 ? -19.341 -3.983 1.166 1.00 38.12 477 ASP A CA 1
ATOM 609 C C . ASP A 1 115 ? -19.504 -2.578 1.715 1.00 38.28 477 ASP A C 1
ATOM 610 O O . ASP A 1 115 ? -18.525 -1.860 1.892 1.00 47.19 477 ASP A O 1
ATOM 615 N N . GLU A 1 116 ? -20.746 -2.190 1.982 1.00 38.02 478 GLU A N 1
ATOM 616 C CA . GLU A 1 116 ? -21.032 -0.868 2.515 1.00 33.57 478 GLU A CA 1
ATOM 617 C C . GLU A 1 116 ? -21.079 -0.942 4.034 1.00 51.18 478 GLU A C 1
ATOM 618 O O . GLU A 1 116 ? -22.002 -1.520 4.609 1.00 49.26 478 GLU A O 1
ATOM 624 N N . ILE A 1 117 ? -20.080 -0.346 4.678 1.00 39.49 479 ILE A N 1
ATOM 625 C CA . ILE A 1 117 ? -19.983 -0.360 6.130 1.00 29.94 479 ILE A CA 1
ATOM 626 C C . ILE A 1 117 ? -20.706 0.854 6.688 1.00 35.00 479 ILE A C 1
ATOM 627 O O . ILE A 1 117 ? -21.681 0.730 7.428 1.00 45.40 479 ILE A O 1
ATOM 632 N N . VAL A 1 118 ? -20.196 2.027 6.334 1.00 36.36 480 VAL A N 1
ATOM 633 C CA . VAL A 1 118 ? -20.829 3.291 6.670 1.00 33.15 480 VAL A CA 1
ATOM 634 C C . VAL A 1 118 ? -21.242 3.979 5.373 1.00 37.14 480 VAL A C 1
ATOM 635 O O . VAL A 1 118 ? -20.380 4.360 4.583 1.00 42.11 480 VAL A O 1
ATOM 639 N N . PRO A 1 119 ? -22.558 4.120 5.130 1.00 38.75 481 PRO A N 1
ATOM 640 C CA . PRO A 1 119 ? -22.959 4.792 3.890 1.00 40.92 481 PRO A CA 1
ATOM 641 C C . PRO A 1 119 ? -22.455 6.225 3.854 1.00 41.38 481 PRO A C 1
ATOM 642 O O . PRO A 1 119 ? -22.415 6.880 4.895 1.00 43.10 481 PRO A O 1
ATOM 646 N N . VAL A 1 120 ? -22.058 6.699 2.679 1.00 35.47 482 VAL A N 1
ATOM 647 C CA . VAL A 1 120 ? -21.521 8.044 2.564 1.00 35.55 482 VAL A CA 1
ATOM 648 C C . VAL A 1 120 ? -22.613 9.063 2.850 1.00 37.23 482 VAL A C 1
ATOM 649 O O . VAL A 1 120 ? -23.690 9.022 2.258 1.00 41.27 482 VAL A O 1
ATOM 653 N N . TYR A 1 121 ? -22.322 9.969 3.774 1.00 46.14 483 TYR A N 1
ATOM 654 C CA . TYR A 1 121 ? -23.250 11.025 4.142 1.00 39.06 483 TYR A CA 1
ATOM 655 C C . TYR A 1 121 ? -22.456 12.210 4.667 1.00 38.63 483 TYR A C 1
ATOM 656 O O . TYR A 1 121 ? -21.325 12.051 5.122 1.00 38.77 483 TYR A O 1
ATOM 665 N N . ARG A 1 122 ? -23.048 13.396 4.601 1.00 39.58 484 ARG A N 1
ATOM 666 C CA . ARG A 1 122 ? -22.372 14.601 5.056 1.00 40.87 484 ARG A CA 1
ATOM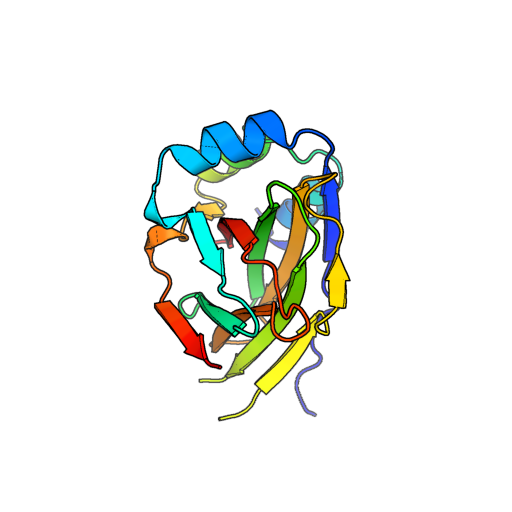 667 C C . ARG A 1 122 ? -22.430 14.707 6.575 1.00 49.91 484 ARG A C 1
ATOM 668 O O . ARG A 1 122 ? -23.451 14.412 7.197 1.00 51.16 484 ARG A O 1
ATOM 676 N N . ARG A 1 123 ? -21.311 15.118 7.158 1.00 43.03 485 ARG A N 1
ATOM 677 C CA . ARG A 1 123 ? -21.160 15.205 8.603 1.00 43.00 485 ARG A CA 1
ATOM 678 C C . ARG A 1 123 ? -20.620 16.577 8.929 1.00 44.57 485 ARG A C 1
ATOM 679 O O . ARG A 1 123 ? -19.789 17.086 8.182 1.00 47.16 485 ARG A O 1
ATOM 687 N N . ASP A 1 124 ? -21.029 17.173 10.046 1.00 47.97 486 ASP A N 1
ATOM 688 C CA . ASP A 1 124 ? -20.379 18.413 10.425 1.00 53.24 486 ASP A CA 1
ATOM 689 C C . ASP A 1 124 ? -19.213 18.020 11.300 1.00 50.60 486 ASP A C 1
ATOM 690 O O . ASP A 1 124 ? -19.328 17.955 12.519 1.00 57.12 486 ASP A O 1
ATOM 695 N N . CYS A 1 125 ? -18.059 17.875 10.664 1.00 50.60 487 CYS A N 1
ATOM 696 C CA . CYS A 1 125 ? -16.844 17.479 11.349 1.00 47.50 487 CYS A CA 1
ATOM 697 C C . CYS A 1 125 ? -15.988 18.712 11.588 1.00 52.68 487 CYS A C 1
ATOM 698 O O . CYS A 1 125 ? -14.898 18.632 12.152 1.00 58.83 487 CYS A O 1
ATOM 701 N N . HIS A 1 126 ? -16.492 19.852 11.127 1.00 53.89 488 HIS A N 1
ATOM 702 C CA . HIS A 1 126 ? -15.880 21.141 11.408 1.00 53.47 488 HIS A CA 1
ATOM 703 C C . HIS A 1 126 ? -16.282 21.630 12.797 1.00 47.62 488 HIS A C 1
ATOM 704 O O . HIS A 1 126 ? -15.555 22.392 13.428 1.00 53.84 488 HIS A O 1
ATOM 711 N N . GLU A 1 127 ? -17.449 21.195 13.261 1.00 52.60 489 GLU A N 1
ATOM 712 C CA . GLU A 1 127 ? -17.928 21.536 14.597 1.00 49.95 489 GLU A CA 1
ATOM 713 C C . GLU A 1 127 ? -17.329 20.631 15.674 1.00 46.56 489 GLU A C 1
ATOM 714 O O . GLU A 1 127 ? -17.005 21.089 16.769 1.00 54.08 489 GLU A O 1
ATOM 720 N N . GLU A 1 128 ? -17.191 19.348 15.354 1.00 58.01 490 GLU A N 1
ATOM 721 C CA . GLU A 1 128 ? -16.684 18.355 16.297 1.00 45.14 490 GLU A CA 1
ATOM 722 C C . GLU A 1 128 ? -15.832 17.312 15.587 1.00 46.58 490 GLU A C 1
ATOM 723 O O . GLU A 1 128 ? -15.959 17.119 14.381 1.00 56.20 490 GLU A O 1
ATOM 729 N N . VAL A 1 129 ? -14.970 16.634 16.337 1.00 41.92 491 VAL A N 1
ATOM 730 C CA . VAL A 1 129 ? -14.210 15.517 15.793 1.00 41.03 491 VAL A CA 1
ATOM 731 C C . VAL A 1 129 ? -15.122 14.310 15.644 1.00 50.77 491 VAL A C 1
ATOM 732 O O . VAL A 1 129 ? -15.813 13.935 16.589 1.00 48.21 491 VAL A O 1
ATOM 736 N N . TYR A 1 130 ? -15.122 13.709 14.459 1.00 45.24 492 TYR A N 1
ATOM 737 C CA . TYR A 1 130 ? -15.896 12.498 14.214 1.00 34.57 492 TYR A CA 1
ATOM 738 C C . TYR A 1 130 ? -15.004 11.274 14.292 1.00 34.43 492 TYR A C 1
ATOM 739 O O . TYR A 1 130 ? -13.903 11.261 13.748 1.00 41.74 492 TYR A O 1
ATOM 748 N N . ALA A 1 131 ? -15.488 10.251 14.985 1.00 38.71 493 ALA A N 1
ATOM 749 C CA . ALA A 1 131 ? -14.739 9.017 15.159 1.00 34.22 493 ALA A CA 1
ATOM 750 C C . ALA A 1 131 ? -15.677 7.823 15.107 1.00 35.48 493 ALA A C 1
ATOM 751 O O . ALA A 1 131 ? -16.876 7.951 15.343 1.00 40.13 493 ALA A O 1
ATOM 753 N N . GLY A 1 132 ? -15.128 6.659 14.788 1.00 33.17 494 GLY A N 1
ATOM 754 C CA . GLY A 1 132 ? -15.920 5.450 14.725 1.00 32.15 494 GLY A CA 1
ATOM 755 C C . GLY A 1 132 ? -15.043 4.220 14.647 1.00 39.33 494 GLY A C 1
ATOM 756 O O . GLY A 1 132 ? -13.816 4.321 14.674 1.00 38.99 494 GLY A O 1
ATOM 757 N N . SER A 1 133 ? -15.672 3.055 14.549 1.00 34.66 495 SER A N 1
ATOM 758 C CA . SER A 1 133 ? -14.936 1.802 14.493 1.00 41.98 495 SER A CA 1
ATOM 759 C C . SER A 1 133 ? -15.725 0.714 13.782 1.00 41.56 495 SER A C 1
ATOM 760 O O . SER A 1 133 ? -16.943 0.800 13.648 1.00 42.24 495 SER A O 1
ATOM 763 N N . HIS A 1 134 ? -15.018 -0.309 13.319 1.00 43.02 496 HIS A N 1
ATOM 764 C CA . HIS A 1 134 ? -15.667 -1.485 12.766 1.00 44.08 496 HIS A CA 1
ATOM 765 C C . HIS A 1 134 ? -14.790 -2.714 12.951 1.00 49.88 496 HIS A C 1
ATOM 766 O O . HIS A 1 134 ? -13.563 -2.625 12.908 1.00 43.93 496 HIS A O 1
ATOM 773 N N . GLN A 1 135 ? -15.433 -3.860 13.151 1.00 51.36 497 GLN A N 1
ATOM 774 C CA . GLN A 1 135 ? -14.730 -5.124 13.321 1.00 56.13 497 GLN A CA 1
ATOM 775 C C . GLN A 1 135 ? -14.436 -5.753 11.965 1.00 50.38 497 GLN A C 1
ATOM 776 O O . GLN A 1 135 ? -15.325 -5.861 11.124 1.00 54.08 497 GLN A O 1
ATOM 782 N N . TYR A 1 136 ? -13.191 -6.170 11.760 1.00 55.34 498 TYR A N 1
ATOM 783 C CA . TYR A 1 136 ? -12.782 -6.770 10.495 1.00 51.98 498 TYR A CA 1
ATOM 784 C C . TYR A 1 136 ? -13.620 -8.007 10.172 1.00 54.15 498 TYR A C 1
ATOM 785 O O . TYR A 1 136 ? -13.578 -8.989 10.911 1.00 63.56 498 TYR A O 1
ATOM 794 N N . PRO A 1 137 ? -14.387 -7.968 9.067 1.00 56.91 499 PRO A N 1
ATOM 795 C CA . PRO A 1 137 ? -15.141 -9.164 8.678 1.00 53.63 499 PRO A CA 1
ATOM 796 C C . PRO A 1 137 ? -14.219 -10.266 8.178 1.00 57.16 499 PRO A C 1
ATOM 797 O O . PRO A 1 137 ? -14.535 -11.450 8.282 1.00 57.86 499 PRO A O 1
ATOM 801 N N . GLY A 1 138 ? -13.082 -9.856 7.629 1.00 51.22 500 GLY A N 1
ATOM 802 C CA . GLY A 1 138 ? -12.108 -10.777 7.081 1.00 50.73 500 GLY A CA 1
ATOM 803 C C . GLY A 1 138 ? -10.874 -10.020 6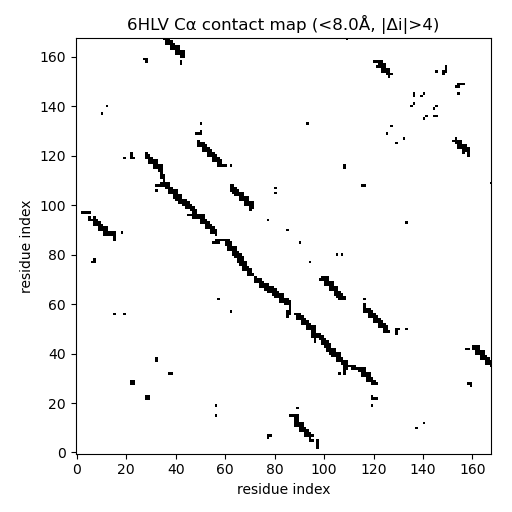.644 1.00 56.36 500 GLY A C 1
ATOM 804 O O . GLY A 1 138 ? -10.709 -8.849 6.981 1.00 59.60 500 GLY A O 1
ATOM 805 N N . ARG A 1 139 ? -10.003 -10.682 5.892 1.00 56.74 501 ARG A N 1
ATOM 806 C CA . ARG A 1 139 ? -8.813 -10.032 5.364 1.00 63.56 501 ARG A CA 1
ATOM 807 C C . ARG A 1 139 ? -9.187 -9.150 4.181 1.00 68.78 501 ARG A C 1
ATOM 808 O O . ARG A 1 139 ? -9.768 -9.623 3.205 1.00 67.35 501 ARG A O 1
ATOM 816 N N . GLY A 1 140 ? -8.856 -7.867 4.269 1.00 73.38 502 GLY A N 1
ATOM 817 C CA . GLY A 1 140 ? -9.178 -6.938 3.203 1.00 65.06 502 GLY A CA 1
ATOM 818 C C . GLY A 1 140 ? -8.844 -5.497 3.523 1.00 64.16 502 GLY A C 1
ATOM 819 O O . GLY A 1 140 ? -8.468 -5.161 4.645 1.00 75.93 502 GLY A O 1
ATOM 820 N N . VAL A 1 141 ? -8.998 -4.645 2.515 1.00 55.22 503 VAL A N 1
ATOM 821 C CA . VAL A 1 141 ? -8.685 -3.228 2.622 1.00 49.98 503 VAL A CA 1
ATOM 822 C C . VAL A 1 141 ? -9.917 -2.406 2.982 1.00 51.71 503 VAL A C 1
ATOM 823 O O . VAL A 1 141 ? -10.982 -2.575 2.388 1.00 47.99 503 VAL A O 1
ATOM 827 N N . TYR A 1 142 ? -9.769 -1.516 3.959 1.00 48.41 504 TYR A N 1
ATOM 828 C CA . TYR A 1 142 ? -10.821 -0.559 4.277 1.00 38.17 504 TYR A CA 1
ATOM 829 C C . TYR A 1 142 ? -10.672 0.672 3.403 1.00 40.72 504 TYR A C 1
ATOM 830 O O . TYR A 1 142 ? -9.559 1.125 3.145 1.00 43.77 504 TYR A O 1
ATOM 839 N N . LEU A 1 143 ? -11.801 1.199 2.943 1.00 40.55 505 LEU A N 1
ATOM 840 C CA . LEU A 1 143 ? -11.814 2.397 2.118 1.00 36.53 505 LEU A CA 1
ATOM 841 C C . LEU A 1 143 ? -12.559 3.508 2.835 1.00 40.18 505 LEU A C 1
ATOM 842 O O . LEU A 1 143 ? -13.776 3.443 2.995 1.00 36.41 505 LEU A O 1
ATOM 847 N N . LEU A 1 144 ? -11.824 4.529 3.259 1.00 44.64 506 LEU A N 1
ATOM 848 C CA . LEU A 1 144 ? -12.432 5.702 3.867 1.00 39.00 506 LEU A CA 1
ATOM 849 C C . LEU A 1 144 ? -12.676 6.736 2.782 1.00 29.22 506 LEU A C 1
ATOM 850 O O . LEU A 1 144 ? -11.737 7.240 2.170 1.00 40.86 506 LEU A O 1
ATOM 855 N N . LYS A 1 145 ? -13.946 7.033 2.538 1.00 38.05 507 LYS A N 1
ATOM 856 C CA . LYS A 1 145 ? -14.332 7.973 1.496 1.00 36.03 507 LYS A CA 1
ATOM 857 C C . LYS A 1 145 ? -14.511 9.364 2.066 1.00 31.35 507 LYS A C 1
ATOM 858 O O . LYS A 1 145 ? -15.364 9.571 2.919 1.00 35.46 507 LYS A O 1
ATOM 864 N N . PHE A 1 146 ? -13.705 10.312 1.604 1.00 28.74 508 PHE A N 1
ATOM 865 C CA . PHE A 1 146 ? -13.964 11.715 1.889 1.00 32.43 508 PHE A CA 1
ATOM 866 C C . PHE A 1 146 ? -14.515 12.340 0.619 1.00 32.50 508 PHE A C 1
ATOM 867 O O . PHE A 1 146 ? -13.787 12.579 -0.345 1.00 31.18 508 PHE A O 1
ATOM 875 N N . ASP A 1 147 ? -15.816 12.609 0.643 1.00 35.15 509 ASP A N 1
ATOM 876 C CA . ASP A 1 147 ? -16.565 12.890 -0.573 1.00 38.09 509 ASP A CA 1
ATOM 877 C C . ASP A 1 147 ? -17.005 14.346 -0.617 1.00 34.34 509 ASP A C 1
ATOM 878 O O . ASP A 1 147 ? -17.923 14.757 0.093 1.00 35.27 509 ASP A O 1
ATOM 883 N N . ASN A 1 148 ? -16.322 15.116 -1.457 1.00 37.50 510 ASN A N 1
ATOM 884 C CA . ASN A 1 148 ? -16.630 16.522 -1.680 1.00 39.97 510 ASN A CA 1
ATOM 885 C C . ASN A 1 148 ? -17.415 16.765 -2.970 1.00 33.83 510 ASN A C 1
ATOM 886 O O . ASN A 1 148 ? -17.630 17.909 -3.359 1.00 48.39 510 ASN A O 1
ATOM 891 N N . SER A 1 149 ? -17.808 15.690 -3.643 1.00 33.67 511 SER A N 1
ATOM 892 C CA . SER A 1 149 ? -18.341 15.769 -5.005 1.00 43.44 511 SER A CA 1
ATOM 893 C C . SER A 1 149 ? -19.533 16.718 -5.170 1.00 47.53 511 SER A C 1
ATOM 894 O O . SER A 1 149 ? -19.830 17.159 -6.279 1.00 46.37 511 SER A O 1
ATOM 897 N N . TYR A 1 150 ? -20.211 17.028 -4.071 1.00 51.50 512 TYR A N 1
ATOM 898 C CA . TYR A 1 150 ? -21.378 17.904 -4.103 1.00 41.06 512 TYR A CA 1
ATOM 899 C C . TYR A 1 150 ? -20.997 19.383 -4.071 1.00 48.75 512 TYR A C 1
ATOM 900 O O . TYR A 1 150 ? -21.826 20.250 -4.346 1.00 46.39 512 TYR A O 1
ATOM 909 N N . SER A 1 151 ? -19.743 19.665 -3.732 1.00 54.18 513 SER A N 1
ATOM 910 C CA . SER A 1 151 ? -19.288 21.036 -3.524 1.00 37.52 513 SER A CA 1
ATOM 911 C C . SER A 1 151 ? -18.686 21.629 -4.787 1.00 40.60 513 SER A C 1
ATOM 912 O O . SER A 1 151 ? -17.631 21.197 -5.244 1.00 47.96 513 SER A O 1
ATOM 915 N N . LEU A 1 152 ? -19.362 22.627 -5.342 1.00 50.33 514 LEU A N 1
ATOM 916 C CA . LEU A 1 152 ? -18.906 23.272 -6.565 1.00 42.44 514 LEU A CA 1
ATOM 917 C C . LEU A 1 152 ? -17.782 24.270 -6.316 1.00 39.69 514 LEU A C 1
ATOM 918 O O . LEU A 1 152 ? -16.795 24.293 -7.047 1.00 52.19 514 LEU A O 1
ATOM 923 N N . TRP A 1 153 ? -17.975 25.131 -5.322 1.00 36.17 515 TRP A N 1
ATOM 924 C CA . TRP A 1 153 ? -17.073 26.254 -5.070 1.00 36.50 515 TRP A CA 1
ATOM 925 C C . TRP A 1 153 ? -16.078 26.115 -3.914 1.00 41.68 515 TRP A C 1
ATOM 926 O O . TRP A 1 153 ? -15.253 27.005 -3.716 1.00 50.17 515 TRP A O 1
ATOM 937 N N . ARG A 1 154 ? -16.138 25.019 -3.162 1.00 42.45 516 ARG A N 1
ATOM 938 C CA . ARG A 1 154 ? -15.403 24.933 -1.897 1.00 39.44 516 ARG A CA 1
ATOM 939 C C . ARG A 1 154 ? -14.523 23.695 -1.778 1.00 39.98 516 ARG A C 1
ATOM 940 O O . ARG A 1 154 ? -15.011 22.567 -1.827 1.00 43.57 516 ARG A O 1
ATOM 948 N N . SER A 1 155 ? -13.222 23.918 -1.621 1.00 44.35 517 SER A N 1
ATOM 949 C CA . SER A 1 155 ? -12.296 22.857 -1.238 1.00 39.66 517 SER A CA 1
ATOM 950 C C . SER A 1 155 ? -12.369 22.629 0.268 1.00 38.94 517 SER A C 1
ATOM 951 O O . SER A 1 155 ? -12.733 23.534 1.017 1.00 42.99 517 SER A O 1
ATOM 954 N N . LYS A 1 156 ? -12.025 21.420 0.703 1.00 45.64 518 LYS A N 1
ATOM 955 C CA . LYS A 1 156 ? -12.059 21.063 2.120 1.00 38.83 518 LYS A CA 1
ATOM 956 C C . LYS A 1 156 ? -10.699 20.565 2.593 1.00 38.77 518 LYS A C 1
ATOM 957 O O . LYS A 1 156 ? -10.017 19.831 1.880 1.00 42.72 518 LYS A O 1
ATOM 963 N N . SER A 1 157 ? -10.315 20.966 3.801 1.00 37.61 519 SER A N 1
ATOM 964 C CA . SER A 1 157 ? -9.116 20.444 4.446 1.00 36.14 519 SER A CA 1
ATOM 965 C C . SER A 1 157 ? -9.522 19.362 5.431 1.00 39.55 519 SER A C 1
ATOM 966 O O . SER A 1 157 ? -10.331 19.611 6.321 1.00 43.56 519 SER A O 1
ATOM 969 N N . VAL A 1 158 ? -8.964 18.166 5.264 1.00 37.27 520 VAL A N 1
ATOM 970 C CA . VAL A 1 158 ? -9.335 17.019 6.086 1.00 39.35 520 VAL A CA 1
ATOM 971 C C . VAL A 1 158 ? -8.177 16.546 6.958 1.00 41.44 520 VAL A C 1
ATOM 972 O O . VAL A 1 158 ? -7.129 16.146 6.455 1.00 40.86 520 VAL A O 1
ATOM 976 N N . TYR A 1 159 ? -8.386 16.603 8.269 1.00 43.28 521 TYR A N 1
ATOM 977 C CA . TYR A 1 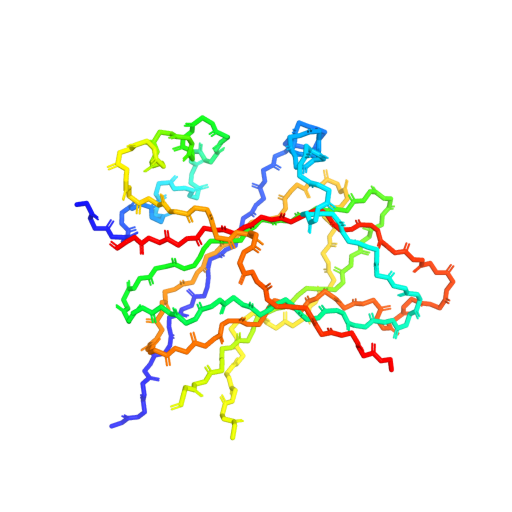159 ? -7.446 16.067 9.245 1.00 34.57 521 TYR A CA 1
ATOM 978 C C . TYR A 1 159 ? -7.926 14.684 9.656 1.00 37.66 521 TYR A C 1
ATOM 979 O O . TYR A 1 159 ? -9.034 14.561 10.164 1.00 42.67 521 TYR A O 1
ATOM 988 N N . TYR A 1 160 ? -7.114 13.650 9.442 1.00 33.39 522 TYR A N 1
ATOM 989 C CA . TYR A 1 160 ? -7.544 12.284 9.746 1.00 33.24 522 TYR A CA 1
ATOM 990 C C . TYR A 1 160 ? -6.468 11.443 10.425 1.00 39.99 522 TYR A C 1
ATOM 991 O O . TYR A 1 160 ? -5.280 11.753 10.362 1.00 44.41 522 TYR A O 1
ATOM 1000 N N . ARG A 1 161 ? -6.914 10.379 11.088 1.00 42.45 523 ARG A N 1
ATOM 1001 C CA . ARG A 1 161 ? -6.026 9.435 11.752 1.00 38.63 523 ARG A CA 1
ATOM 1002 C C . ARG A 1 161 ? -6.692 8.060 11.825 1.00 38.69 523 ARG A C 1
ATOM 1003 O O . ARG A 1 161 ? -7.914 7.972 11.947 1.00 39.06 523 ARG A O 1
ATOM 1011 N N . VAL A 1 162 ? -5.894 6.996 11.758 1.00 35.46 524 VAL A N 1
ATOM 1012 C CA . VAL A 1 162 ? -6.422 5.638 11.876 1.00 39.03 524 VAL A CA 1
ATOM 1013 C C . VAL A 1 162 ? -5.543 4.718 12.726 1.00 43.12 524 VAL A C 1
ATOM 1014 O O . VAL A 1 162 ? -4.315 4.773 12.660 1.00 39.33 524 VAL A O 1
ATOM 1018 N N . TYR A 1 163 ? -6.198 3.877 13.523 1.00 46.11 525 TYR A N 1
ATOM 1019 C CA . TYR A 1 163 ? -5.540 2.802 14.260 1.00 46.50 525 TYR A CA 1
ATOM 1020 C C . TYR A 1 163 ? -6.166 1.459 13.911 1.00 44.10 525 TYR A C 1
ATOM 1021 O O . TYR A 1 163 ? -7.260 1.409 13.351 1.00 53.47 525 TYR A O 1
ATOM 1030 N N . TYR A 1 164 ? -5.480 0.372 14.250 1.00 46.17 526 TYR A N 1
ATOM 1031 C CA . TYR A 1 164 ? -6.150 -0.919 14.374 1.00 56.66 526 TYR A CA 1
ATOM 1032 C C . TYR A 1 164 ? -5.659 -1.638 15.623 1.00 50.51 526 TYR A C 1
ATOM 1033 O O . TYR A 1 164 ? -4.628 -1.281 16.189 1.00 50.83 526 TYR A O 1
ATOM 1042 N N . THR A 1 165 ? -6.404 -2.656 16.041 1.00 57.09 527 THR A N 1
ATOM 1043 C CA . THR A 1 165 ? -6.002 -3.497 17.161 1.00 54.46 527 THR A CA 1
ATOM 1044 C C . THR A 1 165 ? -5.131 -4.647 16.676 1.00 59.50 527 THR A C 1
ATOM 1045 O O . THR A 1 165 ? -5.397 -5.233 15.628 1.00 60.67 527 THR A O 1
ATOM 1049 N N . ARG A 1 166 ? -4.090 -4.967 17.437 1.00 75.97 528 ARG A N 1
ATOM 1050 C CA . ARG A 1 166 ? -3.257 -6.123 17.131 1.00 72.75 528 ARG A CA 1
ATOM 1051 C C . ARG A 1 166 ? -4.030 -7.412 17.377 1.00 76.23 528 ARG A C 1
ATOM 1052 O O . ARG A 1 166 ? -4.337 -7.750 18.520 1.00 79.64 528 ARG A O 1
ATOM 1060 N N . PRO B 2 16 ? -6.040 -8.763 26.027 1.00 70.41 16 PRO B N 1
ATOM 1061 C CA . PRO B 2 16 ? -6.995 -7.652 25.945 1.00 61.97 16 PRO B CA 1
ATOM 1062 C C . PRO B 2 16 ? -7.895 -7.774 24.714 1.00 66.63 16 PRO B C 1
ATOM 1063 O O . PRO B 2 16 ? -7.452 -7.468 23.607 1.00 71.34 16 PRO B O 1
ATOM 1067 N N . PRO B 2 17 ? -9.141 -8.237 24.900 1.00 62.92 17 PRO B N 1
ATOM 1068 C CA . PRO B 2 17 ? -10.047 -8.406 23.759 1.00 63.98 17 PRO B CA 1
ATOM 1069 C C . PRO B 2 17 ? -10.252 -7.106 22.983 1.00 61.94 17 PRO B C 1
ATOM 1070 O O . PRO B 2 17 ? -10.424 -6.059 23.608 1.00 62.29 17 PRO B O 1
ATOM 1074 N N . PRO B 2 18 ? -10.222 -7.163 21.641 1.00 57.17 18 PRO B N 1
ATOM 10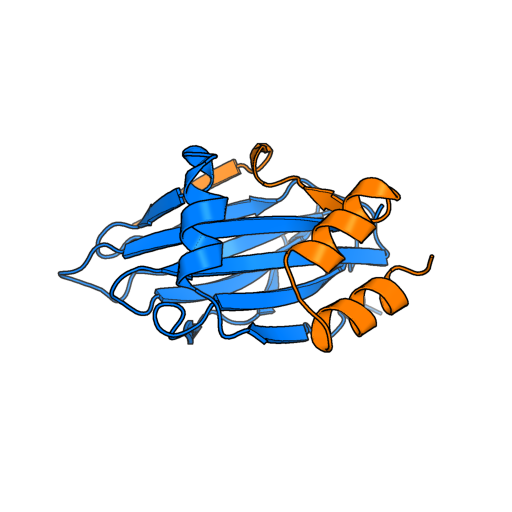75 C CA . PRO B 2 18 ? -10.465 -5.945 20.862 1.00 55.12 18 PRO B CA 1
ATOM 1076 C C . PRO B 2 18 ? -11.848 -5.358 21.123 1.00 55.74 18 PRO B C 1
ATOM 1077 O O . PRO B 2 18 ? -12.021 -4.140 21.079 1.00 51.07 18 PRO B O 1
ATOM 1081 N N . GLU B 2 19 ? -12.816 -6.226 21.394 1.00 56.56 19 GLU B N 1
ATOM 1082 C CA . GLU B 2 19 ? -14.177 -5.793 21.678 1.00 57.26 19 GLU B CA 1
ATOM 1083 C C . GLU B 2 19 ? -14.209 -4.892 22.907 1.00 57.26 19 GLU B C 1
ATOM 1084 O O . GLU B 2 19 ? -15.025 -3.976 22.998 1.00 59.52 19 GLU B O 1
ATOM 1087 N N . CYS B 2 20 ? -13.310 -5.156 23.849 1.00 60.05 20 CYS B N 1
ATOM 1088 C CA . CYS B 2 20 ? -13.243 -4.387 25.086 1.00 59.75 20 CYS B CA 1
ATOM 1089 C C . CYS B 2 20 ? -12.535 -3.052 24.873 1.00 53.25 20 CYS B C 1
ATOM 1090 O O . CYS B 2 20 ? -12.932 -2.037 25.446 1.00 53.21 20 CYS B O 1
ATOM 1093 N N . ILE B 2 21 ? -11.486 -3.056 24.056 1.00 54.97 21 ILE B N 1
ATOM 1094 C CA . ILE B 2 21 ? -10.834 -1.816 23.649 1.00 53.87 21 ILE B CA 1
ATOM 1095 C C . ILE B 2 21 ? -11.851 -0.911 22.968 1.00 57.41 21 ILE B C 1
ATOM 1096 O O . ILE B 2 21 ? -11.914 0.290 23.232 1.00 51.59 21 ILE B O 1
ATOM 1101 N N . ASN B 2 22 ? -12.646 -1.508 22.087 1.00 53.50 22 ASN B N 1
ATOM 1102 C CA . ASN B 2 22 ? -13.651 -0.774 21.336 1.00 51.21 22 ASN B CA 1
ATOM 1103 C C . ASN B 2 22 ? -14.673 -0.124 22.256 1.00 50.50 22 ASN B C 1
ATOM 1104 O O . ASN B 2 22 ? -14.955 1.067 22.137 1.00 52.05 22 ASN B O 1
ATOM 1109 N N . ASP B 2 23 ? -15.213 -0.911 23.181 1.00 56.64 23 ASP B N 1
ATOM 1110 C CA . ASP B 2 23 ? -16.228 -0.427 24.111 1.00 55.52 23 ASP B CA 1
ATOM 1111 C C . ASP B 2 23 ? -15.705 0.742 24.941 1.00 48.92 23 ASP B C 1
ATOM 1112 O O . ASP B 2 23 ? -16.428 1.702 25.203 1.00 50.01 23 ASP B O 1
ATOM 1117 N N . ALA B 2 24 ? -14.442 0.659 25.343 1.00 48.83 24 ALA B N 1
ATOM 1118 C CA . ALA B 2 24 ? -13.825 1.712 26.139 1.00 47.68 24 ALA B CA 1
ATOM 1119 C C . ALA B 2 24 ? -13.730 3.016 25.357 1.00 48.82 24 ALA B C 1
ATOM 1120 O O . ALA B 2 24 ? -14.096 4.078 25.858 1.00 51.28 24 ALA B O 1
ATOM 1122 N N . LEU B 2 25 ? -13.244 2.930 24.124 1.00 61.61 25 LEU B N 1
ATOM 1123 C CA . LEU B 2 25 ? -13.001 4.120 23.316 1.00 51.19 25 LEU B CA 1
ATOM 1124 C C . LEU B 2 25 ? -14.267 4.902 22.994 1.00 45.96 25 LEU B C 1
ATOM 1125 O O . LEU B 2 25 ? -14.189 6.067 22.647 1.00 48.59 25 LEU B O 1
ATOM 1130 N N . GLN B 2 26 ? -15.432 4.276 23.091 1.00 52.40 26 GLN B N 1
ATOM 1131 C CA . GLN B 2 26 ? -16.667 5.001 22.816 1.00 56.87 26 GLN B CA 1
ATOM 1132 C C . GLN B 2 26 ? -16.984 5.958 23.958 1.00 56.09 26 GLN B C 1
ATOM 1133 O O . GLN B 2 26 ? -17.288 7.128 23.732 1.00 70.01 26 GLN B O 1
ATOM 1139 N N . ALA B 2 27 ? -16.911 5.454 25.185 1.00 60.72 27 ALA B N 1
ATOM 1140 C CA . ALA B 2 27 ? -17.253 6.246 26.361 1.00 53.28 27 ALA B CA 1
ATOM 1141 C C . ALA B 2 27 ? -16.214 7.312 26.717 1.00 55.77 27 ALA B C 1
ATOM 1142 O O . ALA B 2 27 ? -16.531 8.499 26.800 1.00 58.95 27 ALA B O 1
ATOM 1144 N N . VAL B 2 28 ? -14.977 6.874 26.930 1.00 47.74 28 VAL B N 1
ATOM 1145 C CA . VAL B 2 28 ? -13.937 7.715 27.528 1.00 52.30 28 VAL B CA 1
ATOM 1146 C C . VAL B 2 28 ? -12.962 8.381 26.544 1.00 47.91 28 VAL B C 1
ATOM 1147 O O . VAL B 2 28 ? -11.935 8.904 26.974 1.00 66.40 28 VAL B O 1
ATOM 1151 N N . ASP B 2 29 ? -13.263 8.349 25.246 1.00 54.11 29 ASP B N 1
ATOM 1152 C CA . ASP B 2 29 ? -12.284 8.707 24.209 1.00 50.59 29 ASP B CA 1
ATOM 1153 C C . ASP B 2 29 ? -11.521 9.994 24.486 1.00 48.58 29 ASP B C 1
ATOM 1154 O O . ASP B 2 29 ? -12.103 11.038 24.779 1.00 41.99 29 ASP B O 1
ATOM 1159 N N . SER B 2 30 ? -10.201 9.889 24.395 1.00 47.00 30 SER B N 1
ATOM 1160 C CA . SER B 2 30 ? -9.307 11.025 24.541 1.00 46.67 30 SER B CA 1
ATOM 1161 C C . SER B 2 30 ? -7.973 10.670 23.907 1.00 48.42 30 SER B C 1
ATOM 1162 O O . SER B 2 30 ? -7.705 9.500 23.633 1.00 47.46 30 SER B O 1
ATOM 1165 N N . GLN B 2 31 ? -7.142 11.675 23.661 1.00 49.94 31 GLN B N 1
ATOM 1166 C CA . GLN B 2 31 ? -5.787 11.433 23.186 1.00 49.24 31 GLN B CA 1
ATOM 1167 C C . GLN B 2 31 ? -5.019 10.574 24.191 1.00 54.14 31 GLN B C 1
ATOM 1168 O O . GLN B 2 31 ? -4.233 9.709 23.809 1.00 54.68 31 GLN B O 1
ATOM 1174 N N . GLU B 2 32 ? -5.264 10.810 25.476 1.00 56.21 32 GLU B N 1
ATOM 1175 C CA . GLU B 2 32 ? -4.549 10.110 26.538 1.00 52.94 32 GLU B CA 1
ATOM 1176 C C . GLU B 2 32 ? -4.832 8.611 26.526 1.00 51.11 32 GLU B C 1
ATOM 1177 O O . GLU B 2 32 ? -3.914 7.798 26.623 1.00 51.41 32 GLU B O 1
ATOM 1183 N N . VAL B 2 33 ? -6.105 8.249 26.415 1.00 52.03 33 VAL B N 1
ATOM 1184 C CA . VAL B 2 33 ? -6.492 6.844 26.395 1.00 44.42 33 VAL B CA 1
ATOM 1185 C C . VAL B 2 33 ? -5.899 6.149 25.177 1.00 46.27 33 VAL B C 1
ATOM 1186 O O . VAL B 2 33 ? -5.442 5.012 25.262 1.00 54.20 33 VAL B O 1
ATOM 1190 N N . ARG B 2 34 ? -5.908 6.841 24.043 1.00 52.97 34 ARG B N 1
ATOM 1191 C CA . ARG B 2 34 ? -5.355 6.289 22.815 1.00 46.43 34 ARG B CA 1
ATOM 1192 C C . ARG B 2 34 ? 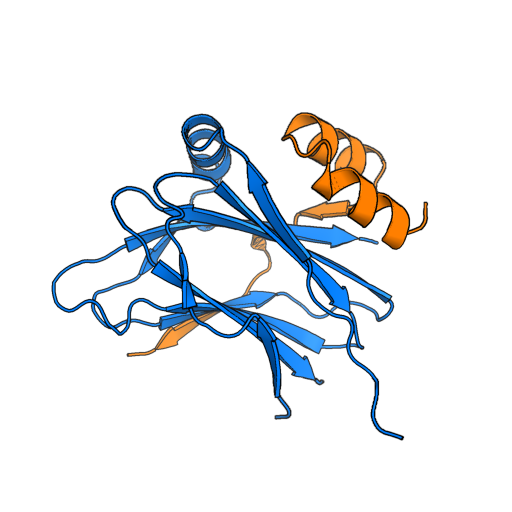-3.847 6.122 22.947 1.00 48.80 34 ARG B C 1
ATOM 1193 O O . ARG B 2 34 ? -3.278 5.146 22.458 1.00 47.87 34 ARG B O 1
ATOM 1201 N N . ASP B 2 35 ? -3.204 7.070 23.621 1.00 50.39 35 ASP B N 1
ATOM 1202 C CA . ASP B 2 35 ? -1.778 6.961 23.899 1.00 45.67 35 ASP B CA 1
ATOM 1203 C C . ASP B 2 35 ? -1.505 5.761 24.798 1.00 51.22 35 ASP B C 1
ATOM 1204 O O . ASP B 2 35 ? -0.560 5.009 24.568 1.00 48.38 35 ASP B O 1
ATOM 1209 N N . TYR B 2 36 ? -2.344 5.582 25.815 1.00 49.53 36 TYR B N 1
ATOM 1210 C CA . TYR B 2 36 ? -2.186 4.478 26.756 1.00 49.83 36 TYR B CA 1
ATOM 1211 C C . TYR B 2 36 ? -2.265 3.133 26.044 1.00 51.89 36 TYR B C 1
ATOM 1212 O O . TYR B 2 36 ? -1.426 2.259 26.259 1.00 48.37 36 TYR B O 1
ATOM 1221 N N . CYS B 2 37 ? -3.272 2.976 25.191 1.00 59.45 37 CYS B N 1
ATOM 1222 C CA . CYS B 2 37 ? -3.467 1.730 24.458 1.00 48.41 37 CYS B CA 1
ATOM 1223 C C . CYS B 2 37 ? -2.341 1.485 23.459 1.00 43.78 37 CYS B C 1
ATOM 1224 O O . CYS B 2 37 ? -1.973 0.339 23.201 1.00 49.18 37 CYS B O 1
ATOM 1227 N N . GLU B 2 38 ? -1.796 2.559 22.898 1.00 43.55 38 GLU B N 1
ATOM 1228 C CA . GLU B 2 38 ? -0.711 2.437 21.930 1.00 44.18 38 GLU B CA 1
ATOM 1229 C C . GLU B 2 38 ? 0.600 2.072 22.625 1.00 55.12 38 GLU B C 1
ATOM 1230 O O . GLU B 2 38 ? 1.427 1.358 22.059 1.00 44.29 38 GLU B O 1
ATOM 1236 N N . LYS B 2 39 ? 0.789 2.564 23.848 1.00 56.98 39 LYS B N 1
ATOM 1237 C CA . LYS B 2 39 ? 1.973 2.220 24.630 1.00 49.51 39 LYS B CA 1
ATOM 1238 C C . LYS B 2 39 ? 1.965 0.740 24.988 1.00 46.94 39 LYS B C 1
ATOM 1239 O O . LYS B 2 39 ? 2.985 0.062 24.888 1.00 53.41 39 LYS B O 1
ATOM 1245 N N . LYS B 2 40 ? 0.803 0.246 25.401 1.00 47.87 40 LYS B N 1
ATOM 1246 C CA . LYS B 2 40 ? 0.662 -1.146 25.815 1.00 49.32 40 LYS B CA 1
ATOM 1247 C C . LYS B 2 40 ? 0.723 -2.098 24.623 1.00 50.83 40 LYS B C 1
ATOM 1248 O O . LYS B 2 40 ? 0.773 -3.315 24.796 1.00 60.64 40 LYS B O 1
ATOM 1254 N N . GLY B 2 41 ? 0.717 -1.540 23.416 1.00 61.05 41 GLY B N 1
ATOM 1255 C CA . GLY B 2 41 ? 0.834 -2.333 22.205 1.00 53.46 41 GLY B CA 1
ATOM 1256 C C . GLY B 2 41 ? -0.493 -2.896 21.735 1.00 56.76 41 GLY B C 1
ATOM 1257 O O . GLY B 2 41 ? -0.531 -3.783 20.883 1.00 58.19 41 GLY B O 1
ATOM 1258 N N . TRP B 2 42 ? -1.584 -2.380 22.288 1.00 49.17 42 TRP B N 1
ATOM 1259 C CA . TRP B 2 42 ? -2.914 -2.874 21.956 1.00 49.92 42 TRP B CA 1
ATOM 1260 C C . TRP B 2 42 ? -3.398 -2.318 20.621 1.00 49.09 42 TRP B C 1
ATOM 1261 O O . TRP B 2 42 ? -4.001 -3.042 19.830 1.00 54.52 42 TRP B O 1
ATOM 1272 N N . ILE B 2 43 ? -3.131 -1.038 20.375 1.00 43.37 43 ILE B N 1
ATOM 1273 C CA . ILE B 2 43 ? -3.471 -0.415 19.099 1.00 52.22 43 ILE B CA 1
ATOM 1274 C C . ILE B 2 43 ? -2.218 0.120 18.411 1.00 47.06 43 ILE B C 1
ATOM 1275 O O . ILE B 2 43 ? -1.215 0.408 19.062 1.00 50.86 43 ILE B O 1
ATOM 1280 N N . VAL B 2 44 ? -2.293 0.248 17.090 1.00 44.51 44 VAL B N 1
ATOM 1281 C CA . VAL B 2 44 ? -1.167 0.694 16.278 1.00 49.66 44 VAL B CA 1
ATOM 1282 C C . VAL B 2 44 ? -1.605 1.802 15.332 1.00 46.33 44 VAL B C 1
ATOM 1283 O O . VAL B 2 44 ? -2.651 1.693 14.700 1.00 51.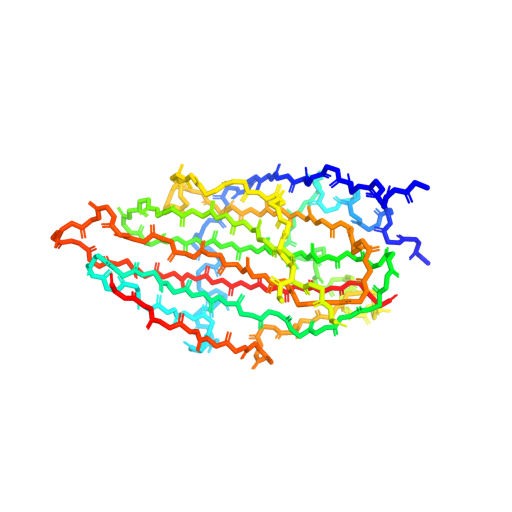16 44 VAL B O 1
ATOM 1287 N N . ASN B 2 45 ? -0.797 2.851 15.212 1.00 43.38 45 ASN B N 1
ATOM 1288 C CA . ASN B 2 45 ? -1.145 3.974 14.351 1.00 39.80 45 ASN B CA 1
ATOM 1289 C C . ASN B 2 45 ? -0.566 3.765 12.956 1.00 42.22 45 ASN B C 1
ATOM 1290 O O . ASN B 2 45 ? 0.639 3.886 12.742 1.00 44.22 45 ASN B O 1
ATOM 1295 N N . ILE B 2 46 ? -1.457 3.459 12.017 1.00 42.66 46 ILE B N 1
ATOM 1296 C CA . ILE B 2 46 ? -1.095 3.114 10.640 1.00 44.12 46 ILE B CA 1
ATOM 1297 C C . ILE B 2 46 ? -1.278 4.250 9.636 1.00 41.05 46 ILE B C 1
ATOM 1298 O O . ILE B 2 46 ? -1.102 4.046 8.436 1.00 49.01 46 ILE B O 1
ATOM 1303 N N . THR B 2 47 ? -1.658 5.427 10.120 1.00 38.07 47 THR B N 1
ATOM 1304 C CA . THR B 2 47 ? -2.045 6.536 9.249 1.00 37.26 47 THR B CA 1
ATOM 1305 C C . THR B 2 47 ? -1.034 6.828 8.139 1.00 50.07 47 THR B C 1
ATOM 1306 O O . THR B 2 47 ? -1.412 7.227 7.038 1.00 49.73 47 THR B O 1
ATOM 1310 N N . SER B 2 48 ? 0.247 6.620 8.426 1.00 45.19 48 SER B N 1
ATOM 1311 C CA . SER B 2 48 ? 1.302 6.914 7.462 1.00 39.27 48 SER B CA 1
ATOM 1312 C C . SER B 2 48 ? 1.406 5.856 6.363 1.00 41.09 48 SER B C 1
ATOM 1313 O O . SER B 2 48 ? 2.013 6.098 5.321 1.00 51.48 48 SER B O 1
ATOM 1316 N N . GLN B 2 49 ? 0.813 4.690 6.599 1.00 40.54 49 GLN B N 1
ATOM 1317 C CA . GLN B 2 49 ? 0.953 3.547 5.696 1.00 46.90 49 GLN B CA 1
ATOM 1318 C C . GLN B 2 49 ? -0.188 3.399 4.685 1.00 48.14 49 GLN B C 1
ATOM 1319 O O . GLN B 2 49 ? -0.248 2.414 3.954 1.00 50.95 49 GLN B O 1
ATOM 1325 N N . VAL B 2 50 ? -1.102 4.361 4.661 1.00 50.78 50 VAL B N 1
ATOM 1326 C CA . VAL B 2 50 ? -2.248 4.308 3.757 1.00 43.46 50 VAL B CA 1
ATOM 1327 C C . VAL B 2 50 ? -1.897 4.658 2.307 1.00 52.85 50 VAL B C 1
ATOM 1328 O O . VAL B 2 50 ? -0.884 5.303 2.039 1.00 45.93 50 VAL B O 1
ATOM 1332 N N . GLN B 2 51 ? -2.748 4.214 1.383 1.00 53.65 51 GLN B N 1
ATOM 1333 C CA . GLN B 2 51 ? -2.727 4.669 -0.009 1.00 42.51 51 GLN B CA 1
ATOM 1334 C C . GLN B 2 51 ? -3.844 5.681 -0.224 1.00 43.27 51 GLN B C 1
ATOM 1335 O O . GLN B 2 51 ? -4.897 5.577 0.403 1.00 45.78 51 GLN B O 1
ATOM 1341 N N . THR B 2 52 ? -3.619 6.657 -1.101 1.00 48.62 52 THR B N 1
ATOM 1342 C CA . THR B 2 52 ? -4.666 7.615 -1.457 1.00 49.82 52 THR B CA 1
ATOM 1343 C C . THR B 2 52 ? -4.986 7.583 -2.949 1.00 48.44 52 THR B C 1
ATOM 1344 O O . THR B 2 52 ? -4.093 7.501 -3.793 1.00 50.15 52 THR B O 1
ATOM 1348 N N . GLU B 2 53 ? -6.279 7.653 -3.246 1.00 49.33 53 GLU B N 1
ATOM 1349 C CA . GLU B 2 53 ? -6.795 7.652 -4.609 1.00 52.04 53 GLU B CA 1
ATOM 1350 C C . GLU B 2 53 ? -7.749 8.834 -4.772 1.00 53.17 53 GLU B C 1
ATOM 1351 O O . GLU B 2 53 ? -8.672 8.999 -3.976 1.00 55.41 53 GLU B O 1
ATOM 1357 N N . ARG B 2 54 ? -7.520 9.649 -5.799 1.00 57.62 54 ARG B N 1
ATOM 1358 C CA . ARG B 2 54 ? -8.281 10.883 -6.000 1.00 45.62 54 ARG B CA 1
ATOM 1359 C C . ARG B 2 54 ? -9.035 10.885 -7.328 1.00 49.23 54 ARG B C 1
ATOM 1360 O O . ARG B 2 54 ? -8.425 10.885 -8.397 1.00 48.40 54 ARG B O 1
ATOM 1368 N N . ASN B 2 55 ? -10.362 10.903 -7.250 1.00 48.27 55 ASN B N 1
ATOM 1369 C CA . ASN B 2 55 ? -11.214 10.887 -8.436 1.00 57.68 55 ASN B CA 1
ATOM 1370 C C . ASN B 2 55 ? -12.062 12.149 -8.560 1.00 55.81 55 ASN B C 1
ATOM 1371 O O . ASN B 2 55 ? -12.316 12.838 -7.573 1.00 45.92 55 ASN B O 1
ATOM 1376 N N . ILE B 2 56 ? -12.489 12.444 -9.785 1.00 77.78 56 ILE B N 1
ATOM 1377 C CA . ILE B 2 56 ? -13.360 13.583 -10.055 1.00 70.97 56 ILE B CA 1
ATOM 1378 C C . ILE B 2 56 ? -14.529 13.160 -10.938 1.00 61.70 56 ILE B C 1
ATOM 1379 O O . ILE B 2 56 ? -15.690 13.335 -10.572 1.00 64.78 56 ILE B O 1
#

GO terms:
  GO:0007030 Golgi organization (P, IDA)
  GO:0006888 endoplasmic reticulum to Golgi vesicle-mediated transport (P, IMP)
  GO:0000139 Golgi membrane (C, IDA)
  GO:0000139 Golgi membrane (C, EXP)
  GO:0005515 protein binding (F, IPI)
  GO:0000139 Golgi membrane (C, TAS)
  GO:0005794 Golgi apparatus (C, IDA)
  GO:0016020 membrane (C, HDA)
  GO:0034237 protein kinase A regulatory subunit binding (F, IPI)